Protein AF-A0AAF0GCY6-F1 (afdb_monomer_lite)

InterPro domains:
  IPR017508 HipA, N-terminal subdomain 1 [PF13657] (11-82)
  IPR017508 HipA, N-terminal subdomain 1 [TIGR03071] (10-80)

Organism: Aeromonas caviae (NCBI:txid648)

Radius of gyration: 14.69 Å; chains: 1; bounding box: 31×38×34 Å

pLDDT: mean 88.49, std 12.47, range [37.88, 97.0]

Sequence (84 aa):
MMNGSERHRLELRLGNQLIGHIENDSSQDVFQLGYTPEWQARGFPLSPPLALDGSPSSAQIRAYLGNLLPENRGLDHLIEALSV

Foldseek 3Di:
DDPDQPKDKDFDDDVPDTFWIWIARPVVRFIFTAGDPVCLVPNAAPDPLRHNVRPHGSVNVVVVVVVVQDPPCSNVVVCVVVVD

Structure (mmCIF, N/CA/C/O backbone):
data_AF-A0AAF0GCY6-F1
#
_entry.id   AF-A0AAF0GCY6-F1
#
loop_
_atom_site.group_PDB
_atom_site.id
_atom_site.type_symbol
_atom_site.label_atom_id
_atom_site.label_alt_id
_atom_site.label_comp_id
_atom_site.label_asym_id
_atom_site.label_entity_id
_atom_site.label_seq_id
_atom_site.pdbx_PDB_ins_code
_atom_site.Cartn_x
_atom_site.Cartn_y
_atom_site.Cartn_z
_atom_site.occupancy
_atom_site.B_iso_or_equiv
_atom_site.auth_seq_id
_atom_site.auth_comp_id
_atom_site.auth_asym_id
_atom_site.auth_atom_id
_atom_site.pdbx_PDB_model_num
ATOM 1 N N . MET A 1 1 ? 6.402 29.740 -9.780 1.00 38.31 1 MET A N 1
ATOM 2 C CA . MET A 1 1 ? 4.981 29.323 -9.737 1.00 38.31 1 MET A CA 1
ATOM 3 C C . MET A 1 1 ? 4.923 28.030 -10.548 1.00 38.31 1 MET A C 1
ATOM 5 O O . MET A 1 1 ? 5.356 28.104 -11.682 1.00 38.31 1 MET A O 1
ATOM 9 N N . MET A 1 2 ? 4.596 26.828 -10.067 1.00 37.88 2 MET A N 1
ATOM 10 C CA . MET A 1 2 ? 3.839 26.345 -8.905 1.00 37.88 2 MET A CA 1
ATOM 11 C C . MET A 1 2 ? 4.694 25.357 -8.077 1.00 37.88 2 MET A C 1
ATOM 13 O O . MET A 1 2 ? 5.141 24.362 -8.623 1.00 37.88 2 MET A O 1
ATOM 17 N N . ASN A 1 3 ? 4.903 25.602 -6.778 1.00 40.19 3 ASN A N 1
ATOM 18 C CA . ASN A 1 3 ? 5.443 24.590 -5.851 1.00 40.19 3 ASN A CA 1
ATOM 19 C C . ASN A 1 3 ? 4.272 24.049 -5.025 1.00 40.19 3 ASN A C 1
ATOM 21 O O . ASN A 1 3 ? 4.088 24.429 -3.871 1.00 40.19 3 ASN A O 1
ATOM 25 N N . GLY A 1 4 ? 3.411 23.259 -5.663 1.00 49.25 4 GLY A N 1
ATOM 26 C CA . GLY A 1 4 ? 2.481 22.394 -4.946 1.00 49.25 4 GLY A CA 1
ATOM 27 C C . GLY A 1 4 ? 3.191 21.070 -4.718 1.00 49.25 4 GLY A C 1
ATOM 28 O O . GLY A 1 4 ? 3.768 20.537 -5.657 1.00 49.25 4 GLY A O 1
ATOM 29 N N . SER A 1 5 ? 3.203 20.566 -3.491 1.00 55.56 5 SER A N 1
ATOM 30 C CA . SER A 1 5 ? 3.651 19.209 -3.174 1.00 55.56 5 SER A CA 1
ATOM 31 C C . SER A 1 5 ? 3.000 18.237 -4.165 1.00 55.56 5 SER A C 1
ATOM 33 O O . SER A 1 5 ? 1.770 18.149 -4.181 1.00 55.56 5 SER A O 1
ATOM 35 N N . GLU A 1 6 ? 3.770 17.558 -5.024 1.00 72.06 6 GLU A N 1
ATOM 36 C CA . GLU A 1 6 ? 3.192 16.609 -5.984 1.00 72.06 6 GLU A CA 1
ATOM 37 C C . GLU A 1 6 ? 2.800 15.332 -5.237 1.00 72.06 6 GLU A C 1
ATOM 39 O O . GLU A 1 6 ? 3.534 14.345 -5.160 1.00 72.06 6 GLU A O 1
ATOM 44 N N . ARG A 1 7 ? 1.628 15.395 -4.603 1.00 81.69 7 ARG A N 1
ATOM 45 C CA . ARG A 1 7 ? 1.002 14.243 -3.975 1.00 81.69 7 ARG A CA 1
ATOM 46 C C . ARG A 1 7 ? 0.305 13.421 -5.037 1.00 81.69 7 ARG A C 1
ATOM 48 O O . ARG A 1 7 ? -0.694 13.847 -5.616 1.00 81.69 7 ARG A O 1
ATOM 55 N N . HIS A 1 8 ? 0.819 12.224 -5.244 1.00 90.50 8 HIS A N 1
ATOM 56 C CA . HIS A 1 8 ? 0.228 11.236 -6.126 1.00 90.50 8 HIS A CA 1
ATOM 57 C C . HIS A 1 8 ? -0.620 10.275 -5.302 1.00 90.50 8 HIS A C 1
ATOM 59 O O 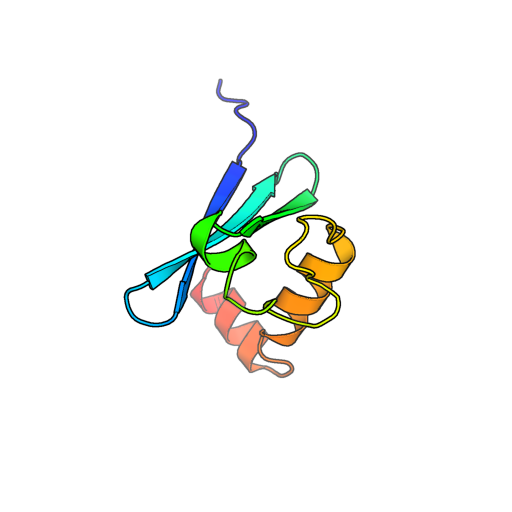. HIS A 1 8 ? -0.247 9.906 -4.189 1.00 90.50 8 HIS A O 1
ATOM 65 N N . ARG A 1 9 ? -1.763 9.855 -5.848 1.00 93.50 9 ARG A N 1
ATOM 66 C CA . ARG A 1 9 ? -2.671 8.919 -5.182 1.00 93.50 9 ARG A CA 1
ATOM 67 C C . ARG A 1 9 ? -3.117 7.831 -6.142 1.00 93.50 9 ARG A C 1
ATOM 69 O O . ARG A 1 9 ? -3.568 8.124 -7.245 1.00 93.50 9 ARG A O 1
ATOM 76 N N . LEU A 1 10 ? -3.031 6.589 -5.686 1.00 94.69 10 LEU A N 1
ATOM 77 C CA . LEU A 1 10 ? -3.511 5.407 -6.391 1.00 94.69 10 LEU A CA 1
ATOM 78 C C . LEU A 1 10 ? -4.640 4.760 -5.593 1.00 94.69 10 LEU A C 1
ATOM 80 O O . LEU A 1 10 ? -4.496 4.512 -4.395 1.00 94.69 10 LEU A O 1
ATOM 84 N N . GLU A 1 11 ? -5.759 4.474 -6.256 1.00 96.50 11 GLU A N 1
ATOM 85 C CA . GLU A 1 11 ? -6.842 3.691 -5.661 1.00 96.50 11 GLU A CA 1
ATOM 86 C C . GLU A 1 11 ? -6.456 2.215 -5.563 1.00 96.50 11 GLU A C 1
ATOM 88 O O . GLU A 1 11 ? -5.963 1.615 -6.518 1.00 96.50 11 GLU A O 1
ATOM 93 N N . LEU A 1 12 ? -6.760 1.606 -4.421 1.00 95.19 12 LEU A N 1
ATOM 94 C CA . LEU A 1 12 ? -6.666 0.166 -4.235 1.00 95.19 12 LEU A CA 1
ATOM 95 C C . LEU A 1 12 ? -8.044 -0.449 -4.422 1.00 95.19 12 LEU A C 1
ATOM 97 O O . LEU A 1 12 ? -8.984 -0.116 -3.693 1.00 95.19 12 LEU A O 1
ATOM 101 N N . ARG A 1 13 ? -8.164 -1.375 -5.374 1.00 96.69 13 ARG A N 1
ATOM 102 C CA . ARG A 1 13 ? -9.425 -2.053 -5.678 1.00 96.69 13 ARG A CA 1
ATOM 103 C C . ARG A 1 13 ? -9.264 -3.566 -5.651 1.00 96.69 13 ARG A C 1
ATOM 1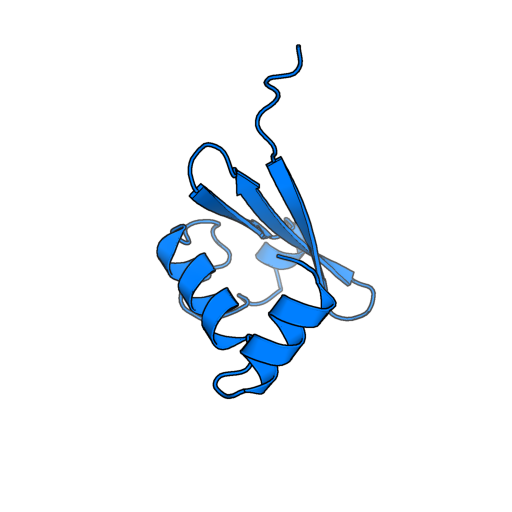05 O O . ARG A 1 13 ? -8.295 -4.096 -6.184 1.00 96.69 13 ARG A O 1
ATOM 112 N N . LEU A 1 14 ? -10.249 -4.252 -5.074 1.00 95.75 14 LEU A N 1
ATOM 113 C CA . LEU A 1 14 ? -10.419 -5.699 -5.187 1.00 95.75 14 LEU A CA 1
ATOM 114 C C . LEU A 1 14 ? -11.683 -5.971 -6.008 1.00 95.75 14 LEU A C 1
ATOM 116 O O . LEU A 1 14 ? -12.805 -5.757 -5.542 1.00 95.75 14 LEU A O 1
ATOM 120 N N . GLY A 1 15 ? -11.504 -6.382 -7.266 1.00 94.69 15 GLY A N 1
ATOM 121 C CA . GLY A 1 15 ? -12.592 -6.372 -8.246 1.00 94.69 15 GLY A CA 1
ATOM 122 C C . GLY A 1 15 ? -13.173 -4.961 -8.389 1.00 94.69 15 GLY A C 1
ATOM 123 O O . GLY A 1 15 ? -12.441 -3.995 -8.602 1.00 94.69 15 GLY A O 1
ATOM 124 N N . ASN A 1 16 ? -14.487 -4.822 -8.204 1.00 94.81 16 ASN A N 1
ATOM 125 C CA . ASN A 1 16 ? -15.162 -3.522 -8.268 1.00 94.81 16 ASN A CA 1
ATOM 126 C C . ASN A 1 16 ? -15.214 -2.786 -6.920 1.00 94.81 16 ASN A C 1
ATOM 128 O O . ASN A 1 16 ? -15.729 -1.670 -6.872 1.00 94.81 16 ASN A O 1
ATOM 132 N N . GLN A 1 17 ? -14.691 -3.362 -5.836 1.00 96.12 17 GLN A N 1
ATOM 133 C CA . GLN A 1 17 ? -14.729 -2.753 -4.509 1.00 96.12 17 GLN A CA 1
ATOM 134 C C . GLN A 1 17 ? -13.489 -1.885 -4.268 1.00 96.12 17 GLN A C 1
ATOM 136 O O . GLN A 1 17 ? -12.365 -2.368 -4.380 1.00 96.12 17 GLN A O 1
ATOM 141 N N . LEU A 1 18 ? -13.691 -0.619 -3.892 1.00 97.00 18 LEU A N 1
ATOM 142 C CA . LEU A 1 18 ? -12.625 0.235 -3.364 1.00 97.00 18 LEU A CA 1
ATOM 143 C C . LEU A 1 18 ? -12.272 -0.230 -1.944 1.00 97.00 18 LEU A C 1
ATOM 145 O O . LEU A 1 18 ? -13.143 -0.273 -1.073 1.00 97.00 18 LEU A O 1
ATOM 149 N N . ILE A 1 19 ? -11.008 -0.581 -1.721 1.00 96.81 19 ILE A N 1
ATOM 150 C CA . ILE A 1 19 ? -10.515 -1.091 -0.432 1.00 96.81 19 ILE A CA 1
ATOM 151 C C . ILE A 1 19 ? -9.568 -0.114 0.270 1.00 96.81 19 ILE A C 1
ATOM 153 O O . ILE A 1 19 ? -9.310 -0.261 1.462 1.00 96.81 19 ILE A O 1
ATOM 157 N N . GLY A 1 20 ? -9.059 0.893 -0.443 1.00 95.31 20 GLY A N 1
ATOM 158 C CA . GLY A 1 20 ? -8.133 1.867 0.118 1.00 95.31 20 GLY A CA 1
ATOM 159 C C . GLY A 1 20 ? -7.442 2.726 -0.933 1.00 95.31 20 GLY A C 1
ATOM 160 O O . GLY A 1 20 ? -7.882 2.819 -2.077 1.00 95.31 20 GLY A O 1
ATOM 161 N N . HIS A 1 21 ? -6.342 3.346 -0.530 1.00 95.62 21 HIS A N 1
ATOM 162 C CA . HIS A 1 21 ? -5.483 4.169 -1.367 1.00 95.62 21 HIS A CA 1
ATOM 163 C C . HIS A 1 21 ? -4.031 4.103 -0.894 1.00 95.62 21 HIS A C 1
ATOM 165 O O . HIS A 1 21 ? -3.770 3.994 0.304 1.00 95.62 21 HIS A O 1
ATOM 171 N N . ILE A 1 22 ? -3.104 4.231 -1.840 1.00 94.69 22 ILE A N 1
ATOM 172 C CA . ILE A 1 22 ? -1.697 4.531 -1.567 1.00 94.69 22 ILE A CA 1
ATOM 173 C C . ILE A 1 22 ? -1.437 5.965 -2.007 1.00 94.69 22 ILE A C 1
ATOM 175 O O . ILE A 1 22 ? -1.787 6.349 -3.123 1.00 94.69 22 ILE A O 1
ATOM 179 N N . GLU A 1 23 ? -0.824 6.747 -1.132 1.00 94.25 23 GLU A N 1
ATOM 180 C CA . GLU A 1 23 ? -0.388 8.111 -1.404 1.00 94.25 23 GLU A CA 1
ATOM 181 C C . GLU A 1 23 ? 1.138 8.177 -1.397 1.00 94.25 23 GLU A C 1
ATOM 183 O O . GLU A 1 23 ? 1.794 7.535 -0.576 1.00 94.25 23 GLU A O 1
ATOM 188 N N . ASN A 1 24 ? 1.697 8.950 -2.323 1.00 92.31 24 ASN A N 1
ATOM 189 C CA . ASN A 1 24 ? 3.109 9.292 -2.376 1.00 92.31 24 ASN A CA 1
ATOM 190 C C . ASN A 1 24 ? 3.245 10.810 -2.303 1.00 92.31 24 ASN A C 1
ATOM 192 O O . ASN A 1 24 ? 2.717 11.520 -3.159 1.00 92.31 24 ASN A O 1
ATOM 196 N N . ASP A 1 25 ? 3.953 11.298 -1.291 1.00 89.75 25 ASP A N 1
ATOM 197 C CA . ASP A 1 25 ? 4.401 12.684 -1.236 1.00 89.75 25 ASP A CA 1
ATOM 198 C C . ASP A 1 25 ? 5.811 12.754 -1.830 1.00 89.75 25 ASP A C 1
ATOM 200 O O . ASP A 1 25 ? 6.791 12.434 -1.152 1.00 89.75 25 ASP A O 1
ATOM 204 N N . SER A 1 26 ? 5.916 13.145 -3.104 1.00 82.81 26 SER A N 1
ATOM 205 C CA . SER A 1 26 ? 7.199 13.177 -3.822 1.00 82.81 26 SER A CA 1
ATOM 206 C C . SER A 1 26 ? 8.194 14.165 -3.212 1.00 82.81 26 SER A C 1
ATOM 208 O O . SER A 1 26 ? 9.403 13.984 -3.332 1.00 82.81 26 SER A O 1
ATOM 210 N N . SER A 1 27 ? 7.702 15.185 -2.500 1.00 85.50 27 SER A N 1
ATOM 211 C CA . SER A 1 27 ? 8.547 16.188 -1.851 1.00 85.50 27 SER A CA 1
ATOM 212 C C . SER A 1 27 ? 9.259 15.652 -0.609 1.00 85.50 27 SER A C 1
ATOM 214 O O . SER A 1 27 ? 10.308 16.170 -0.229 1.00 85.50 27 SER A O 1
ATOM 216 N N . GLN A 1 28 ? 8.696 14.617 0.018 1.00 85.19 28 GLN A N 1
ATOM 217 C CA . GLN A 1 28 ? 9.247 13.987 1.220 1.00 85.19 28 GLN A CA 1
ATOM 218 C C . GLN A 1 28 ? 9.714 12.548 0.982 1.00 85.19 28 GLN A C 1
ATOM 220 O O . GLN A 1 28 ? 10.279 11.941 1.888 1.00 85.19 28 GLN A O 1
ATOM 225 N N . ASP A 1 29 ? 9.476 12.003 -0.213 1.00 86.00 29 ASP A N 1
ATOM 226 C CA . ASP A 1 29 ? 9.701 10.596 -0.558 1.00 86.00 29 ASP A CA 1
ATOM 227 C C . ASP A 1 29 ? 8.995 9.623 0.420 1.00 86.00 29 ASP A C 1
ATOM 229 O O . ASP A 1 29 ? 9.484 8.541 0.770 1.00 86.00 29 ASP A O 1
ATOM 233 N N . VAL A 1 30 ? 7.809 10.032 0.892 1.00 91.62 30 VAL A N 1
ATOM 234 C CA . VAL A 1 30 ? 7.006 9.306 1.886 1.00 91.62 30 VAL A CA 1
ATOM 235 C C . VAL A 1 30 ? 5.807 8.643 1.223 1.00 91.62 30 VAL A C 1
ATOM 237 O O . VAL A 1 30 ? 5.032 9.291 0.520 1.00 91.62 30 VAL A O 1
ATOM 240 N N . PHE A 1 31 ? 5.619 7.358 1.520 1.00 93.19 31 PHE A N 1
ATOM 241 C CA . PHE A 1 31 ? 4.406 6.619 1.202 1.00 93.19 31 PHE A CA 1
ATOM 242 C C . PHE A 1 31 ? 3.468 6.532 2.401 1.00 93.19 31 PHE A C 1
ATOM 244 O O . PHE A 1 31 ? 3.908 6.351 3.539 1.00 93.19 31 PHE A O 1
ATOM 251 N N . GLN A 1 32 ? 2.171 6.602 2.121 1.00 94.25 32 GLN A N 1
ATOM 252 C CA . GLN A 1 32 ? 1.095 6.385 3.082 1.00 94.25 32 GLN A CA 1
ATOM 2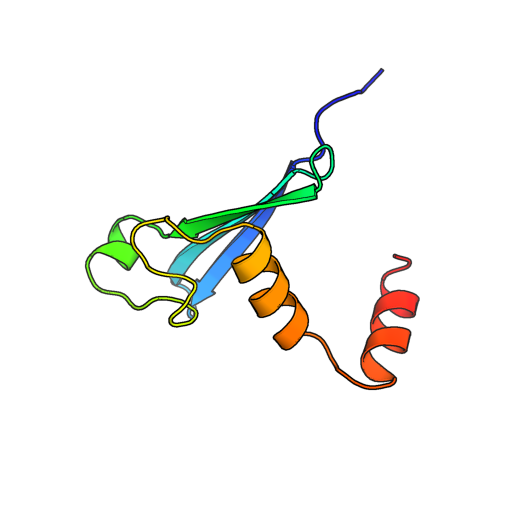53 C C . GLN A 1 32 ? 0.077 5.408 2.498 1.00 94.25 32 GLN A C 1
ATOM 255 O O . GLN A 1 32 ? -0.180 5.406 1.295 1.00 94.25 32 GLN A O 1
ATOM 260 N N . LEU A 1 33 ? -0.497 4.568 3.355 1.00 94.81 33 LEU A N 1
ATOM 261 C CA . LEU A 1 33 ? -1.511 3.588 2.987 1.00 94.81 33 LEU A CA 1
ATOM 262 C C . LEU A 1 33 ? -2.719 3.766 3.899 1.00 94.81 33 LEU A C 1
ATOM 264 O O . LEU A 1 33 ? -2.605 3.643 5.116 1.00 94.81 33 LEU A O 1
ATOM 268 N N . GLY A 1 34 ? -3.877 4.018 3.296 1.00 94.44 34 GLY A N 1
ATOM 269 C CA . GLY A 1 34 ? -5.151 4.101 3.996 1.00 94.44 34 GLY A CA 1
ATOM 270 C C . GLY A 1 34 ? -6.135 3.079 3.449 1.00 94.44 34 GLY A C 1
ATOM 271 O O . GLY A 1 34 ? -6.424 3.070 2.254 1.00 94.44 34 GLY A O 1
ATOM 272 N N . TYR A 1 35 ? -6.684 2.238 4.320 1.00 95.88 35 TYR A N 1
ATOM 273 C CA . TYR A 1 35 ? -7.802 1.359 3.979 1.00 95.88 35 TYR A CA 1
ATOM 274 C C . TYR A 1 35 ? -9.133 2.087 4.184 1.00 95.88 35 TYR A C 1
ATOM 276 O O . TYR A 1 35 ? -9.232 2.999 5.005 1.00 95.88 35 TYR A O 1
ATOM 284 N N . THR A 1 36 ? -10.172 1.697 3.448 1.00 95.75 36 THR A N 1
ATOM 285 C CA . THR A 1 36 ? -11.522 2.208 3.721 1.00 95.75 36 THR A CA 1
ATOM 286 C C . THR A 1 36 ? -12.038 1.654 5.054 1.00 95.75 36 THR A C 1
ATOM 288 O O . THR A 1 36 ? -11.689 0.522 5.412 1.00 95.75 36 THR A O 1
ATOM 291 N N . PRO A 1 37 ? -12.892 2.389 5.793 1.00 94.88 37 PRO A N 1
ATOM 292 C CA . PRO A 1 37 ? -13.455 1.899 7.054 1.00 94.88 37 PRO A CA 1
ATOM 293 C C . PRO A 1 37 ? -14.173 0.554 6.896 1.00 94.88 37 PRO A C 1
ATOM 295 O O . PRO A 1 37 ? -14.049 -0.337 7.738 1.00 94.88 37 PRO A O 1
ATOM 298 N N . GLU A 1 38 ? -14.876 0.359 5.777 1.00 95.06 38 GLU A N 1
ATOM 299 C CA . GLU A 1 38 ? -15.543 -0.904 5.480 1.00 95.06 38 GLU A CA 1
ATOM 300 C C . GLU A 1 38 ? -14.557 -2.049 5.260 1.00 95.06 38 GLU A C 1
ATOM 302 O O . GLU A 1 38 ? -14.892 -3.194 5.555 1.00 95.06 38 GLU A O 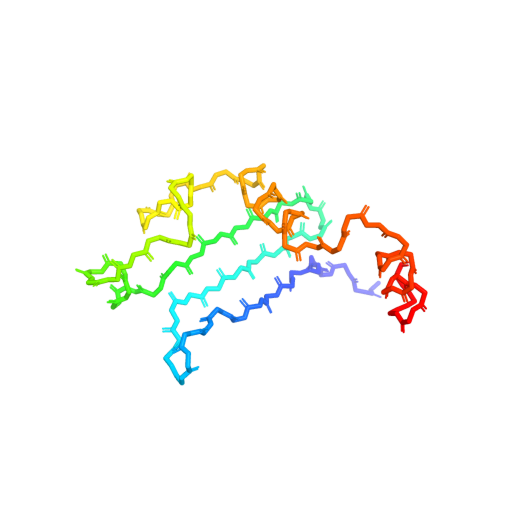1
ATOM 307 N N . TRP A 1 39 ? -13.368 -1.782 4.716 1.00 95.88 39 TRP A N 1
ATOM 308 C CA . TRP A 1 39 ? -12.346 -2.810 4.539 1.00 95.88 39 TRP A CA 1
ATOM 309 C C . TRP A 1 39 ? -11.619 -3.113 5.846 1.00 95.88 39 TRP A C 1
ATOM 311 O O . TRP A 1 39 ? -11.364 -4.275 6.139 1.00 95.88 39 TRP A O 1
ATOM 321 N N . GLN A 1 40 ? -11.367 -2.108 6.684 1.00 94.81 40 GLN A N 1
ATOM 322 C CA . GLN A 1 40 ? -10.773 -2.318 8.008 1.00 94.81 40 GLN A CA 1
ATOM 323 C C . GLN A 1 40 ? -11.639 -3.212 8.903 1.00 94.81 40 GLN A C 1
ATOM 325 O O . GLN A 1 40 ? -11.110 -4.036 9.642 1.00 94.81 40 GLN A O 1
ATOM 330 N N . ALA A 1 41 ? -12.967 -3.090 8.815 1.00 94.31 41 ALA A N 1
ATOM 331 C CA . ALA A 1 41 ? -13.887 -3.828 9.679 1.00 94.31 41 ALA A CA 1
ATOM 332 C C . ALA A 1 41 ? -14.017 -5.330 9.350 1.00 94.31 41 ALA A C 1
ATOM 334 O O . ALA A 1 41 ? -14.372 -6.116 10.225 1.00 94.31 41 ALA A O 1
ATOM 335 N N . ARG A 1 42 ? -13.804 -5.734 8.090 1.00 93.81 42 ARG A N 1
ATOM 336 C CA . ARG A 1 42 ? -14.137 -7.097 7.603 1.00 93.81 42 ARG A CA 1
ATOM 337 C C . ARG A 1 42 ? -13.194 -7.661 6.539 1.00 93.81 42 ARG A C 1
ATOM 339 O O . ARG A 1 42 ? -13.404 -8.776 6.072 1.00 93.81 42 ARG A O 1
ATOM 346 N N . GLY A 1 43 ? -12.231 -6.871 6.089 1.00 94.50 43 GLY A N 1
ATOM 347 C CA . GLY A 1 43 ? -11.277 -7.242 5.056 1.00 94.50 43 GLY A CA 1
ATOM 348 C C . GLY A 1 43 ? -10.024 -7.888 5.635 1.00 94.50 43 GLY A C 1
ATOM 349 O O . GLY A 1 43 ? -10.006 -8.416 6.745 1.00 94.50 43 GLY A O 1
ATOM 350 N N . PHE A 1 44 ? -8.956 -7.826 4.852 1.00 95.44 44 PHE A N 1
ATOM 351 C CA . PHE A 1 44 ? -7.632 -8.318 5.216 1.00 95.44 44 PHE A CA 1
ATOM 352 C C . PHE A 1 44 ? -6.562 -7.331 4.729 1.00 95.44 44 PHE A C 1
ATOM 354 O O . PHE A 1 44 ? -6.798 -6.603 3.755 1.00 95.44 44 PHE A O 1
ATOM 361 N N . PRO A 1 45 ? -5.398 -7.272 5.397 1.00 95.06 45 PRO A N 1
ATOM 362 C CA . PRO A 1 45 ? -4.302 -6.415 4.963 1.00 95.06 45 PRO A CA 1
ATOM 363 C C . PRO A 1 45 ? -3.703 -6.913 3.640 1.00 95.06 45 PRO A C 1
ATOM 365 O O . PRO A 1 45 ? -3.696 -8.115 3.378 1.00 95.06 45 PRO A O 1
ATOM 368 N N . LEU A 1 46 ? -3.144 -6.009 2.827 1.00 93.25 46 LEU A N 1
ATOM 369 C CA . LEU A 1 46 ? -2.455 -6.366 1.573 1.00 93.25 46 LEU A CA 1
ATOM 370 C C . LEU A 1 46 ? -1.292 -7.344 1.797 1.00 93.25 46 LEU A C 1
ATOM 372 O O . LEU A 1 46 ? -1.029 -8.219 0.979 1.00 93.25 46 LEU A O 1
ATOM 376 N N . SER A 1 47 ? -0.589 -7.186 2.913 1.00 92.56 47 SER A N 1
ATOM 377 C CA . SER A 1 47 ? 0.434 -8.108 3.398 1.00 92.56 47 SER A CA 1
ATOM 378 C C . SER A 1 47 ? 0.533 -7.986 4.922 1.00 92.56 47 SER A C 1
ATOM 380 O O . SER A 1 47 ? 0.108 -6.964 5.463 1.00 92.56 47 SER A O 1
ATOM 382 N N . PRO A 1 48 ? 1.087 -8.976 5.647 1.00 91.19 48 PRO A N 1
ATOM 383 C CA . PRO A 1 48 ? 1.181 -8.907 7.108 1.00 91.19 48 PRO A CA 1
ATOM 384 C C . PRO A 1 48 ? 1.832 -7.618 7.656 1.00 91.19 48 PRO A C 1
ATOM 386 O O . PRO A 1 48 ? 1.321 -7.088 8.640 1.00 91.19 48 PRO A O 1
ATOM 389 N N . PRO A 1 49 ? 2.889 -7.053 7.028 1.00 90.62 49 PRO A N 1
ATOM 390 C CA . PRO A 1 49 ? 3.458 -5.767 7.446 1.00 90.62 49 PRO A CA 1
ATOM 391 C C . PRO A 1 49 ? 2.567 -4.546 7.168 1.00 90.62 49 PRO A C 1
ATOM 393 O O . PRO A 1 49 ? 2.801 -3.487 7.740 1.00 90.62 49 PRO A O 1
ATOM 396 N N . LEU A 1 50 ? 1.573 -4.667 6.282 1.00 92.69 50 LEU A N 1
ATOM 397 C CA . LEU A 1 50 ? 0.645 -3.604 5.889 1.00 92.69 50 LEU A CA 1
ATOM 398 C C . LEU A 1 50 ? -0.690 -3.728 6.629 1.00 92.69 50 LEU A C 1
ATOM 400 O O . LEU A 1 50 ? -1.748 -3.819 6.001 1.00 92.69 50 LEU A O 1
ATOM 404 N N . ALA A 1 51 ? -0.623 -3.769 7.960 1.00 91.44 51 ALA A N 1
ATOM 405 C CA . ALA A 1 51 ? -1.767 -3.982 8.840 1.00 91.44 51 ALA A CA 1
ATOM 406 C C . ALA A 1 51 ? -2.922 -2.989 8.589 1.00 91.44 51 ALA A C 1
ATOM 408 O O . ALA A 1 51 ? -2.724 -1.845 8.178 1.00 91.44 51 ALA A O 1
ATOM 409 N N . LEU A 1 52 ? -4.156 -3.447 8.837 1.00 91.12 52 LEU A N 1
ATOM 410 C CA . LEU A 1 52 ? -5.383 -2.677 8.583 1.00 91.12 52 LEU A CA 1
ATOM 411 C C . LEU A 1 52 ? -5.553 -1.462 9.503 1.00 91.12 52 LEU A C 1
ATOM 413 O O . LEU A 1 52 ? -6.318 -0.557 9.177 1.00 91.12 52 LEU A O 1
ATOM 417 N N . ASP A 1 53 ? -4.840 -1.430 10.624 1.00 83.88 53 ASP A N 1
ATOM 418 C CA . ASP A 1 53 ? -4.887 -0.365 11.629 1.00 83.88 53 ASP A CA 1
ATOM 419 C C . ASP A 1 53 ? -4.250 0.959 11.165 1.00 83.88 53 ASP A C 1
ATOM 421 O O . ASP A 1 53 ? -4.254 1.935 11.911 1.00 83.88 53 ASP A O 1
ATOM 425 N N . GLY A 1 54 ? -3.731 1.014 9.932 1.00 70.12 54 GLY A N 1
ATOM 426 C CA . GLY A 1 54 ? -3.151 2.229 9.361 1.00 70.12 54 GLY A CA 1
ATOM 427 C C . GLY A 1 54 ? -1.766 2.558 9.917 1.00 70.12 54 GLY A C 1
ATOM 428 O O . GLY A 1 54 ? -1.305 3.687 9.776 1.00 70.12 54 GLY A O 1
ATOM 429 N N . SER A 1 55 ? -1.083 1.577 10.512 1.00 82.94 55 SER A N 1
ATOM 430 C CA . SER A 1 55 ? 0.276 1.717 11.043 1.00 82.94 55 SER A CA 1
ATOM 431 C C . SER A 1 55 ? 1.465 1.438 10.096 1.00 82.94 55 SER A C 1
ATOM 433 O O . SER A 1 55 ? 2.600 1.572 10.570 1.00 82.94 55 SER A O 1
ATOM 435 N N . PRO A 1 56 ? 1.325 1.051 8.806 1.00 88.75 56 PRO A N 1
ATOM 436 C CA . PRO A 1 56 ? 2.501 0.681 8.034 1.00 88.75 56 PRO A CA 1
ATOM 437 C C . PRO A 1 56 ? 3.412 1.871 7.759 1.00 88.75 56 PRO A C 1
ATOM 439 O O . PRO A 1 56 ? 2.987 2.939 7.318 1.00 88.75 56 PRO A O 1
ATOM 442 N N . SER A 1 57 ? 4.704 1.651 7.973 1.00 93.19 57 SER A N 1
ATOM 443 C CA . SER A 1 57 ? 5.736 2.627 7.647 1.00 93.19 57 SER A CA 1
ATOM 444 C C . SER A 1 57 ? 5.906 2.781 6.133 1.00 93.19 57 SER A C 1
ATOM 446 O O . SER A 1 57 ? 5.741 1.826 5.368 1.00 93.19 57 SER A O 1
ATOM 448 N N . SER A 1 58 ? 6.354 3.965 5.704 1.00 93.75 58 SER A N 1
ATOM 449 C CA . SER A 1 58 ? 6.740 4.233 4.309 1.00 93.75 58 SER A CA 1
ATOM 450 C C . SER A 1 58 ? 7.702 3.168 3.752 1.00 93.75 58 SER A C 1
ATOM 452 O O . SER A 1 58 ? 7.557 2.727 2.614 1.00 93.75 58 SER A O 1
ATOM 454 N N . ALA A 1 59 ? 8.638 2.676 4.574 1.00 94.00 59 ALA A N 1
ATOM 455 C CA . ALA A 1 59 ? 9.583 1.628 4.187 1.00 94.00 59 ALA A CA 1
ATOM 456 C C . ALA A 1 59 ? 8.900 0.278 3.898 1.00 94.00 59 ALA A C 1
ATOM 458 O O . ALA A 1 59 ? 9.232 -0.374 2.910 1.00 94.00 59 ALA A O 1
ATOM 459 N N . GLN A 1 60 ? 7.926 -0.131 4.718 1.00 95.00 60 GLN A N 1
ATOM 460 C CA . GLN A 1 60 ? 7.154 -1.359 4.484 1.00 95.00 60 GLN A CA 1
ATOM 461 C C . GLN A 1 60 ? 6.296 -1.249 3.221 1.00 95.00 60 GLN A C 1
ATOM 463 O O . GLN A 1 60 ? 6.217 -2.207 2.454 1.00 95.00 60 GLN A O 1
ATOM 468 N N . ILE A 1 61 ? 5.700 -0.078 2.970 1.00 95.00 61 ILE A N 1
ATOM 469 C CA . ILE A 1 61 ? 4.923 0.177 1.749 1.00 95.00 61 ILE A CA 1
ATOM 470 C C . ILE A 1 61 ? 5.838 0.115 0.522 1.00 95.00 61 ILE A C 1
ATOM 472 O O . ILE A 1 61 ? 5.519 -0.576 -0.443 1.00 95.00 61 ILE A O 1
ATOM 476 N N . ARG A 1 62 ? 7.011 0.758 0.575 1.00 93.81 62 ARG A N 1
ATOM 477 C CA . ARG A 1 62 ? 8.002 0.724 -0.509 1.00 93.81 62 ARG A CA 1
ATOM 478 C C . ARG A 1 62 ? 8.499 -0.691 -0.793 1.00 93.81 62 ARG A C 1
ATOM 480 O O . ARG A 1 62 ? 8.582 -1.069 -1.954 1.00 93.81 62 ARG A O 1
ATOM 487 N N . ALA A 1 63 ? 8.797 -1.474 0.244 1.00 94.19 63 ALA A N 1
ATOM 488 C CA . ALA A 1 63 ? 9.223 -2.862 0.086 1.00 94.19 63 ALA A CA 1
ATOM 489 C C . ALA A 1 63 ? 8.127 -3.722 -0.559 1.00 94.19 63 ALA A C 1
ATOM 491 O O . ALA A 1 63 ? 8.405 -4.487 -1.477 1.00 94.19 63 ALA A O 1
ATOM 492 N N . TYR A 1 64 ? 6.873 -3.557 -0.126 1.00 94.81 64 TYR A N 1
ATOM 493 C CA . TYR A 1 64 ? 5.737 -4.235 -0.745 1.00 94.81 64 TYR A CA 1
ATOM 494 C C . TYR A 1 64 ? 5.598 -3.870 -2.227 1.00 94.81 64 TYR A C 1
ATOM 496 O O . TYR A 1 64 ? 5.521 -4.768 -3.057 1.00 94.81 64 TYR A O 1
ATOM 504 N N . LEU A 1 65 ? 5.621 -2.576 -2.569 1.00 93.06 65 LEU A N 1
ATOM 505 C CA . LEU A 1 65 ? 5.529 -2.118 -3.959 1.00 93.06 65 LEU A CA 1
ATOM 506 C C . LEU A 1 65 ? 6.701 -2.620 -4.809 1.00 93.06 65 LEU A C 1
ATOM 508 O O . LEU A 1 65 ? 6.478 -3.087 -5.919 1.00 93.06 65 LEU A O 1
ATOM 512 N N . GLY A 1 66 ? 7.927 -2.574 -4.283 1.00 92.31 66 GLY A N 1
ATOM 513 C CA . GLY A 1 66 ? 9.117 -3.075 -4.972 1.00 92.31 66 GLY A CA 1
ATOM 514 C C . GLY A 1 66 ? 9.020 -4.564 -5.300 1.00 92.31 66 GLY A C 1
ATOM 515 O O . GLY A 1 66 ? 9.341 -4.960 -6.413 1.00 92.31 66 GLY A O 1
ATOM 516 N N . ASN A 1 67 ? 8.480 -5.367 -4.382 1.00 93.75 67 ASN A N 1
ATOM 517 C CA . ASN A 1 67 ? 8.269 -6.803 -4.594 1.00 93.75 67 ASN A CA 1
ATOM 518 C C . ASN A 1 67 ? 7.146 -7.126 -5.600 1.00 93.75 67 ASN A C 1
ATOM 520 O O . ASN A 1 67 ? 6.997 -8.282 -5.987 1.00 93.75 67 ASN A O 1
ATOM 524 N N . LEU A 1 68 ? 6.328 -6.144 -6.000 1.00 92.56 68 LEU A N 1
ATOM 525 C CA . LEU A 1 68 ? 5.348 -6.306 -7.081 1.00 92.56 68 LEU A CA 1
ATOM 526 C C . LEU A 1 68 ? 5.938 -5.998 -8.460 1.00 92.56 68 LEU A C 1
ATOM 528 O O . LEU A 1 68 ? 5.322 -6.331 -9.475 1.00 92.56 68 LEU A O 1
ATOM 532 N N . LEU A 1 69 ? 7.089 -5.325 -8.509 1.00 92.69 69 LEU A N 1
ATOM 533 C CA . LEU A 1 69 ? 7.740 -4.974 -9.761 1.00 92.69 69 LEU A CA 1
ATOM 534 C C . LEU A 1 69 ? 8.482 -6.185 -10.345 1.00 92.69 69 LEU A C 1
ATOM 536 O O . LEU A 1 69 ? 8.878 -7.092 -9.613 1.00 92.69 69 LEU A O 1
ATOM 540 N N . PRO A 1 70 ? 8.702 -6.216 -11.671 1.00 92.00 70 PRO A N 1
ATOM 541 C CA . PRO A 1 70 ? 9.544 -7.238 -12.278 1.00 92.00 70 PRO A CA 1
ATOM 542 C C . PRO A 1 70 ? 10.973 -7.196 -11.710 1.00 92.00 70 PRO A C 1
ATOM 544 O O . PRO A 1 70 ? 11.537 -6.124 -11.537 1.00 92.00 70 PRO A O 1
ATOM 547 N N . GLU A 1 71 ? 11.589 -8.355 -11.477 1.00 86.75 71 GLU A N 1
ATOM 548 C CA . GLU A 1 71 ? 12.947 -8.431 -10.895 1.00 86.75 71 GLU A CA 1
ATOM 549 C C . GLU A 1 71 ? 14.075 -8.499 -11.944 1.00 86.75 71 GLU A C 1
ATOM 551 O O . GLU A 1 71 ? 15.244 -8.294 -11.636 1.00 86.75 71 GLU A O 1
ATOM 556 N N . ASN A 1 72 ? 13.736 -8.809 -13.197 1.00 88.38 72 ASN A N 1
ATOM 557 C CA . ASN A 1 72 ? 14.694 -8.968 -14.296 1.00 88.38 72 ASN A CA 1
ATOM 558 C C . ASN A 1 72 ? 14.618 -7.774 -15.263 1.00 88.38 72 ASN A C 1
ATOM 560 O O . ASN A 1 72 ? 14.003 -6.755 -14.967 1.00 88.38 72 ASN A O 1
ATOM 564 N N . ARG A 1 73 ? 15.133 -7.946 -16.488 1.00 88.75 73 ARG A N 1
ATOM 565 C CA . ARG A 1 73 ? 15.054 -6.958 -17.586 1.00 88.75 73 ARG A CA 1
ATOM 566 C C . ARG A 1 73 ? 13.647 -6.427 -17.893 1.00 88.75 73 ARG A C 1
ATOM 568 O O . ARG A 1 73 ? 13.504 -5.424 -18.577 1.00 88.75 73 ARG A O 1
ATOM 575 N N . GLY A 1 74 ? 12.599 -7.091 -17.400 1.00 89.06 74 GLY A N 1
ATOM 576 C CA . GLY A 1 74 ? 11.234 -6.572 -17.462 1.00 89.06 74 GLY A CA 1
ATOM 577 C C . GLY A 1 74 ? 11.072 -5.217 -16.766 1.00 89.06 74 GLY A C 1
ATOM 578 O O . GLY A 1 74 ? 10.254 -4.422 -17.214 1.00 89.06 74 GLY A O 1
ATOM 579 N N . LEU A 1 75 ? 11.861 -4.933 -15.724 1.00 88.31 75 LEU A N 1
ATOM 580 C CA . LEU A 1 75 ? 11.864 -3.626 -15.070 1.00 88.31 75 LEU A CA 1
ATOM 581 C C . LEU A 1 75 ? 12.475 -2.561 -15.977 1.00 88.31 75 LEU A C 1
ATOM 583 O O . LEU A 1 75 ? 11.875 -1.506 -16.147 1.00 88.31 75 LEU A O 1
ATOM 587 N N . ASP A 1 76 ? 13.604 -2.867 -16.618 1.00 87.81 76 ASP A N 1
ATOM 588 C CA . ASP A 1 76 ? 14.269 -1.951 -17.552 1.00 87.81 76 ASP A CA 1
ATOM 589 C C . ASP A 1 76 ? 13.329 -1.565 -18.703 1.00 87.81 76 ASP A C 1
ATOM 591 O O . ASP A 1 76 ? 13.156 -0.388 -19.010 1.00 87.81 76 ASP A O 1
ATOM 595 N N . HIS A 1 77 ? 12.645 -2.554 -19.289 1.00 91.38 77 HIS A N 1
ATOM 596 C CA . HIS A 1 77 ? 11.658 -2.315 -20.343 1.00 91.38 77 HIS A CA 1
ATOM 597 C C . HIS A 1 77 ? 10.450 -1.502 -19.861 1.00 91.38 77 HIS A C 1
ATOM 599 O O . HIS A 1 77 ? 9.908 -0.700 -20.620 1.00 91.38 77 HIS A O 1
ATOM 605 N N . LEU A 1 78 ? 10.013 -1.698 -18.613 1.00 89.00 78 LEU A N 1
ATOM 606 C CA . LEU A 1 78 ? 8.916 -0.932 -18.023 1.00 89.00 78 LEU A CA 1
ATOM 607 C C . LEU A 1 78 ? 9.311 0.537 -17.816 1.00 89.00 78 LEU A C 1
ATOM 609 O O . LEU A 1 78 ? 8.525 1.424 -18.132 1.00 89.00 78 LEU A O 1
ATOM 613 N N . ILE A 1 79 ? 10.527 0.786 -17.327 1.00 90.31 79 ILE A N 1
ATOM 614 C CA . ILE A 1 79 ? 11.089 2.130 -17.139 1.00 90.31 79 ILE A CA 1
ATOM 615 C C . ILE A 1 79 ? 11.200 2.847 -18.491 1.00 90.31 79 ILE A C 1
ATOM 617 O O . ILE A 1 79 ? 10.691 3.957 -18.643 1.00 90.31 79 ILE A O 1
ATOM 621 N N . GLU A 1 80 ? 11.767 2.179 -19.501 1.00 91.00 80 GLU A N 1
ATOM 622 C CA . GLU A 1 80 ? 11.891 2.713 -20.863 1.00 91.00 80 GLU A CA 1
ATOM 623 C C . GLU A 1 80 ? 10.524 3.083 -21.460 1.00 91.00 80 GLU A C 1
ATOM 625 O O . GLU A 1 80 ? 10.346 4.182 -21.985 1.00 91.00 80 GLU A O 1
ATOM 630 N N . ALA A 1 81 ? 9.529 2.199 -21.331 1.00 89.94 81 ALA A N 1
ATOM 631 C CA . ALA A 1 81 ? 8.186 2.429 -21.859 1.00 89.94 81 ALA A CA 1
ATOM 632 C C . ALA A 1 81 ? 7.449 3.586 -21.164 1.00 89.94 81 ALA A C 1
ATOM 634 O O . ALA A 1 81 ? 6.635 4.264 -21.792 1.00 89.94 81 ALA A O 1
ATOM 635 N N . LEU A 1 82 ? 7.714 3.803 -19.874 1.00 88.25 82 LEU A N 1
ATOM 636 C CA . LEU A 1 82 ? 7.078 4.850 -19.074 1.00 88.25 82 LEU A CA 1
ATOM 637 C C . LEU A 1 82 ? 7.838 6.183 -19.112 1.00 88.25 82 LEU A C 1
ATOM 639 O O . LEU A 1 82 ? 7.277 7.193 -18.694 1.00 88.25 82 LEU A O 1
ATOM 643 N N . SER A 1 83 ? 9.060 6.208 -19.659 1.00 84.69 83 SER A N 1
ATOM 644 C CA . SER A 1 83 ? 9.931 7.394 -19.702 1.00 84.69 8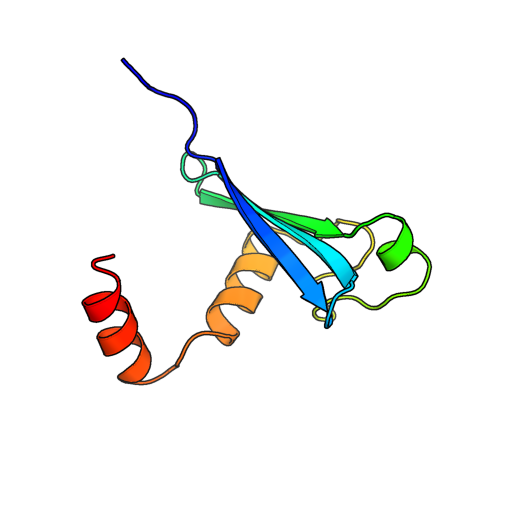3 SER A CA 1
ATOM 645 C C . SER A 1 83 ? 10.189 8.010 -18.318 1.00 84.69 83 SER A C 1
ATOM 647 O O . SER A 1 83 ? 10.210 9.236 -18.180 1.00 84.69 83 SER A O 1
ATOM 649 N N . VAL A 1 84 ? 10.346 7.155 -17.301 1.00 68.94 84 VAL A N 1
ATOM 650 C CA . VAL A 1 84 ? 10.628 7.529 -15.899 1.00 68.94 84 VAL A CA 1
ATOM 651 C C . VAL A 1 84 ? 12.054 7.206 -15.484 1.00 68.94 84 VAL A C 1
ATOM 653 O O . VAL A 1 84 ? 12.713 6.417 -16.192 1.00 68.94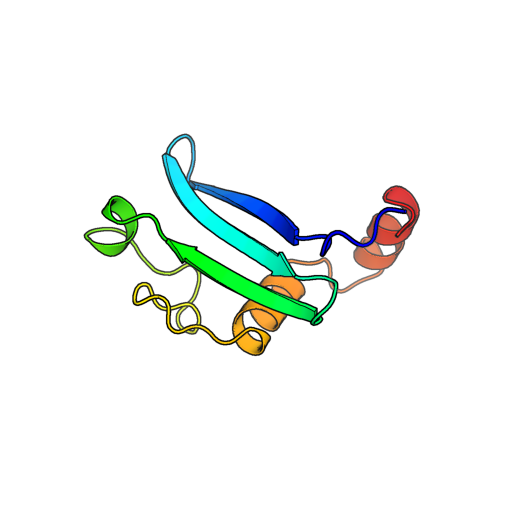 84 VAL A O 1
#

Secondary structure (DSSP, 8-state):
------EEEEEEEETTEEEEEEEEETTTTEEEEEE-HHHHHH---SSTTS-TTS---HHHHHHHHHTTS-SSTHHHHHHHHHT-